Protein AF-A0A1C7MTE9-F1 (afdb_monomer_lite)

pLDDT: mean 85.51, std 15.89, range [41.84, 98.25]

Secondary structure (DSSP, 8-state):
--STTSHHHHHHHHHHHTT-SPPTHHHHHHHHHHHTTS-HHHHHHHHHHHHHHH--S-HHHHHHHHHHHHSHHHHHHHHH-TT--TTTS-HHHHHHHHHHHHHHHHHH-

Foldseek 3Di:
DPDPPVVVVVVVVVCVVVVVDDACVVVVVVLVVCLVPDALLVSLVSLLCCCPPPVHPDSPVVCVVCLCSNQVVQLVVLVPDPPRDVVPDPSSVVSSVVSVVSSVVSNVD

Structure (mmCIF, N/CA/C/O backbone):
data_AF-A0A1C7MTE9-F1
#
_entry.id   AF-A0A1C7MTE9-F1
#
loop_
_atom_site.group_PDB
_atom_site.id
_atom_site.type_symbol
_atom_site.label_atom_id
_atom_site.label_alt_id
_atom_site.label_comp_id
_atom_site.label_asym_id
_atom_site.label_entity_id
_atom_site.label_seq_id
_atom_site.pdbx_PDB_ins_code
_atom_site.Cartn_x
_atom_site.Cartn_y
_atom_site.Cartn_z
_atom_site.occupancy
_atom_site.B_iso_or_equiv
_atom_site.auth_seq_id
_atom_site.auth_comp_id
_atom_site.auth_asym_id
_atom_site.auth_atom_id
_atom_site.pdbx_PDB_model_num
ATOM 1 N N . MET A 1 1 ? -17.420 -30.171 21.655 1.00 41.84 1 MET A N 1
ATOM 2 C CA . MET A 1 1 ? -16.374 -29.197 21.278 1.00 41.84 1 MET A CA 1
ATOM 3 C C . MET A 1 1 ? -16.746 -28.693 19.891 1.00 41.84 1 MET A C 1
ATOM 5 O O . MET A 1 1 ? -17.084 -29.548 19.085 1.00 41.84 1 MET A O 1
ATOM 9 N N . LEU A 1 2 ? -16.732 -27.373 19.658 1.00 43.97 2 LEU A N 1
ATOM 10 C CA . LEU A 1 2 ? -17.166 -26.642 18.442 1.00 43.97 2 LEU A CA 1
ATOM 11 C C . LEU A 1 2 ? -18.588 -26.035 18.450 1.00 43.97 2 LEU A C 1
ATOM 13 O O . LEU A 1 2 ? -19.316 -26.171 17.475 1.00 43.97 2 LEU A O 1
ATOM 17 N N . VAL A 1 3 ? -18.980 -25.328 19.518 1.00 45.84 3 VAL A N 1
ATOM 18 C CA . VAL A 1 3 ? -20.112 -24.371 19.425 1.00 45.84 3 VAL A CA 1
ATOM 19 C C . VAL A 1 3 ? -19.737 -22.948 19.859 1.00 45.84 3 VAL A C 1
ATOM 21 O O . VAL A 1 3 ? -20.454 -22.015 19.545 1.00 45.84 3 VAL A O 1
ATOM 24 N N . GLU A 1 4 ? -18.576 -22.732 20.483 1.00 49.88 4 GLU A N 1
ATOM 25 C CA . GLU A 1 4 ? -18.254 -21.421 21.075 1.00 49.88 4 GLU A CA 1
ATOM 26 C C . GLU A 1 4 ? -17.501 -20.447 20.149 1.00 49.88 4 GLU A C 1
ATOM 28 O O . GLU A 1 4 ? -17.265 -19.313 20.537 1.00 49.88 4 GLU A O 1
ATOM 33 N N . GLN A 1 5 ? -17.147 -20.833 18.915 1.00 48.59 5 GLN A N 1
ATOM 34 C CA . GLN A 1 5 ? -16.457 -19.927 17.973 1.00 48.59 5 GLN A CA 1
ATOM 35 C C . GLN A 1 5 ? -17.391 -19.150 17.031 1.00 48.59 5 GLN A C 1
ATOM 37 O O . GLN A 1 5 ? -16.921 -18.284 16.301 1.00 48.59 5 GLN A O 1
ATOM 42 N N . ASN A 1 6 ? -18.697 -19.440 17.021 1.00 52.06 6 ASN A N 1
ATOM 43 C CA . ASN A 1 6 ? -19.633 -18.812 16.077 1.00 52.06 6 ASN A CA 1
ATOM 44 C C . ASN A 1 6 ? -20.420 -17.643 16.685 1.00 52.06 6 ASN A C 1
ATOM 46 O O . ASN A 1 6 ? -20.925 -16.791 15.959 1.00 52.06 6 ASN A O 1
ATOM 50 N N . ASP A 1 7 ? -20.506 -17.588 18.011 1.00 54.06 7 ASP A N 1
ATOM 51 C CA . ASP A 1 7 ? -21.251 -16.547 18.707 1.00 54.06 7 ASP A CA 1
ATOM 52 C C . ASP A 1 7 ? -20.542 -15.193 18.597 1.00 54.06 7 ASP A C 1
ATOM 54 O O . ASP A 1 7 ? -21.168 -14.220 18.195 1.00 54.06 7 ASP A O 1
ATOM 58 N N . GLU A 1 8 ? -19.229 -15.111 18.840 1.00 52.06 8 GLU A N 1
ATOM 59 C CA . GLU A 1 8 ? -18.489 -13.839 18.741 1.00 52.06 8 GLU A CA 1
ATOM 60 C C . GLU A 1 8 ? -18.597 -13.181 17.361 1.00 52.06 8 GLU A C 1
ATOM 62 O O . GLU A 1 8 ? -18.802 -11.970 17.279 1.00 52.06 8 GLU A O 1
ATOM 67 N N . VAL A 1 9 ? -18.510 -13.966 16.283 1.00 56.34 9 VAL A N 1
ATOM 68 C CA . VAL A 1 9 ? -18.606 -13.458 14.905 1.00 56.34 9 VAL A CA 1
ATOM 69 C C . VAL A 1 9 ? -20.010 -12.912 14.631 1.00 56.34 9 VAL A C 1
ATOM 71 O O . VAL A 1 9 ? -20.150 -11.801 14.122 1.00 56.34 9 VAL A O 1
ATOM 74 N N . ILE A 1 10 ? -21.054 -13.635 15.051 1.00 66.19 10 ILE A N 1
ATOM 75 C CA . ILE A 1 10 ? -22.451 -13.200 14.905 1.00 66.19 10 ILE A CA 1
ATOM 76 C C . ILE A 1 10 ? -22.736 -11.971 15.777 1.00 66.19 10 ILE A C 1
ATOM 78 O O . ILE A 1 10 ? -23.411 -11.046 15.323 1.00 66.19 10 ILE A O 1
ATOM 82 N N . PHE A 1 11 ? -22.219 -11.914 17.005 1.00 62.47 11 PHE A N 1
ATOM 83 C CA . PHE A 1 11 ? -22.399 -10.775 17.906 1.00 62.47 11 PHE A CA 1
ATOM 84 C C . PHE A 1 11 ? -21.678 -9.525 17.400 1.00 62.47 11 PHE A C 1
ATOM 86 O O . PHE A 1 11 ? -22.260 -8.442 17.448 1.00 62.47 11 PHE A O 1
ATOM 93 N N . GLN A 1 12 ? -20.462 -9.656 16.866 1.00 59.66 12 GLN A N 1
ATOM 94 C CA . GLN A 1 12 ? -19.739 -8.538 16.260 1.00 59.66 12 GLN A CA 1
ATOM 95 C C . GLN A 1 12 ? -20.418 -8.044 14.982 1.00 59.66 12 GLN A C 1
ATOM 97 O O . GLN A 1 12 ? -20.600 -6.838 14.827 1.00 59.66 12 GLN A O 1
ATOM 102 N N . ASP A 1 13 ? -20.851 -8.936 14.090 1.00 63.19 13 ASP A N 1
ATOM 103 C CA . ASP A 1 13 ? -21.570 -8.532 12.877 1.00 63.19 13 ASP A CA 1
ATOM 104 C C . ASP A 1 13 ? -22.930 -7.904 13.192 1.00 63.19 13 ASP A C 1
ATOM 106 O O . ASP A 1 13 ? -23.309 -6.900 12.586 1.00 63.19 13 ASP A O 1
ATOM 110 N N . THR A 1 14 ? -23.637 -8.420 14.198 1.00 66.69 14 THR A N 1
ATOM 111 C CA . THR A 1 14 ? -24.901 -7.838 14.666 1.00 66.69 14 THR A CA 1
ATOM 112 C C . THR A 1 14 ? -24.667 -6.474 15.319 1.00 66.69 14 THR A C 1
ATOM 114 O O . THR A 1 14 ? -25.372 -5.520 15.006 1.00 66.69 14 THR A O 1
ATOM 117 N N . ALA A 1 15 ? -23.647 -6.326 16.169 1.00 64.25 15 ALA A N 1
ATOM 118 C CA . ALA A 1 15 ? -23.283 -5.041 16.772 1.00 64.25 15 ALA A CA 1
ATOM 119 C C . ALA A 1 15 ? -22.834 -4.009 15.719 1.00 64.25 15 ALA A C 1
ATOM 121 O O . ALA A 1 15 ? -23.140 -2.822 15.849 1.00 64.25 15 ALA A O 1
ATOM 122 N N . ARG A 1 16 ? -22.181 -4.456 14.641 1.00 63.62 16 ARG A N 1
ATOM 123 C CA . ARG A 1 16 ? -21.814 -3.636 13.478 1.00 63.62 16 ARG A CA 1
ATOM 124 C C . ARG A 1 16 ? -23.045 -3.204 12.680 1.00 63.62 16 ARG A C 1
ATOM 126 O O . ARG A 1 16 ? -23.173 -2.026 12.361 1.00 63.62 16 ARG A O 1
ATOM 133 N N . ALA A 1 17 ? -23.989 -4.112 12.431 1.00 64.38 17 ALA A N 1
ATOM 134 C CA . ALA A 1 17 ? -25.262 -3.798 11.775 1.00 64.38 17 ALA A CA 1
ATOM 135 C C . ALA A 1 17 ? -26.146 -2.851 12.607 1.00 64.38 17 ALA A C 1
ATOM 137 O O . ALA A 1 17 ? -26.898 -2.053 12.051 1.00 64.38 17 ALA A O 1
ATOM 138 N N . LEU A 1 18 ? -26.032 -2.911 13.937 1.00 69.69 18 LEU A N 1
ATOM 139 C CA . LEU A 1 18 ? -26.733 -2.032 14.876 1.00 69.69 18 LEU A CA 1
ATOM 140 C C . LEU A 1 18 ? -26.042 -0.671 15.080 1.00 69.69 18 LEU A C 1
ATOM 142 O O . LEU A 1 18 ? -26.546 0.147 15.848 1.00 69.69 18 LEU A O 1
ATOM 146 N N . GLY A 1 19 ? -24.903 -0.415 14.424 1.00 60.69 19 GLY A N 1
ATOM 147 C CA . GLY A 1 19 ? -24.148 0.837 14.561 1.00 60.69 19 GLY A CA 1
ATOM 148 C C . GLY A 1 19 ? -23.495 1.031 15.935 1.00 60.69 19 GLY A C 1
ATOM 149 O O . GLY A 1 19 ? -23.167 2.155 16.302 1.00 60.69 19 GLY A O 1
ATOM 150 N N . LEU A 1 20 ? -23.333 -0.050 16.707 1.00 61.12 20 LEU A N 1
ATOM 151 C CA . LEU A 1 20 ? -22.695 -0.040 18.029 1.00 61.12 20 LEU A CA 1
ATOM 152 C C . LEU A 1 20 ? -21.169 -0.171 17.936 1.00 61.12 20 LEU A C 1
ATOM 154 O O . LEU A 1 20 ? -20.463 0.215 18.864 1.00 61.12 20 LEU A O 1
ATOM 158 N N . LEU A 1 21 ? -20.672 -0.714 16.822 1.00 60.44 21 LEU A N 1
ATOM 159 C CA . LEU A 1 21 ? -19.257 -0.724 16.463 1.00 60.44 21 LEU A CA 1
ATOM 160 C C . LEU A 1 21 ? -18.996 0.352 15.410 1.00 60.44 21 LEU A C 1
ATOM 162 O O . LEU A 1 21 ? -19.759 0.488 14.452 1.00 60.44 21 LEU A O 1
ATOM 166 N N . GLU A 1 22 ? -17.904 1.094 15.582 1.00 58.66 22 GLU A N 1
ATOM 167 C CA . GLU A 1 22 ? -17.424 2.051 14.588 1.00 58.66 22 GLU A CA 1
ATOM 168 C C . GLU A 1 22 ? -17.173 1.307 13.270 1.00 58.66 22 GLU A C 1
ATOM 170 O O . GLU A 1 22 ? -16.364 0.381 13.202 1.00 58.66 22 GLU A O 1
ATOM 175 N N . SER A 1 23 ? -17.914 1.670 12.222 1.00 65.88 23 SER A N 1
ATOM 176 C CA . SER A 1 23 ? -17.662 1.135 10.888 1.00 65.88 23 SER A CA 1
ATOM 177 C C . SER A 1 23 ? -16.277 1.596 10.433 1.00 65.88 23 SER A C 1
ATOM 179 O O . SER A 1 23 ? -15.934 2.774 10.579 1.00 65.88 23 SER A O 1
ATOM 181 N N . ASP A 1 24 ? -15.496 0.701 9.821 1.00 71.12 24 ASP A N 1
ATOM 182 C CA . ASP A 1 24 ? -14.183 1.026 9.238 1.00 71.12 24 ASP A CA 1
ATOM 183 C C . ASP A 1 24 ? -14.271 2.137 8.154 1.00 71.12 24 ASP A C 1
ATOM 185 O O . ASP A 1 24 ? -13.254 2.622 7.661 1.00 71.12 24 ASP A O 1
ATOM 189 N N . ASP A 1 25 ? -15.479 2.601 7.808 1.00 78.12 25 ASP A N 1
ATOM 190 C CA . ASP A 1 25 ? -15.783 3.751 6.946 1.00 78.12 25 ASP A CA 1
ATOM 191 C C . ASP A 1 25 ? -15.018 5.030 7.300 1.00 78.12 25 ASP A C 1
ATOM 193 O O . ASP A 1 25 ? -14.720 5.840 6.421 1.00 78.12 25 ASP A O 1
ATOM 197 N N . GLN A 1 26 ? -14.699 5.261 8.571 1.00 83.94 26 GLN A N 1
ATOM 198 C CA . GLN A 1 26 ? -13.881 6.418 8.947 1.00 83.94 26 GLN A CA 1
ATOM 199 C C . GLN A 1 26 ? -12.416 6.269 8.513 1.00 83.94 26 GLN A C 1
ATOM 201 O O . GLN A 1 26 ? -11.814 7.246 8.073 1.00 83.94 26 GLN A O 1
ATOM 206 N N . TRP A 1 27 ? -11.863 5.054 8.562 1.00 87.69 27 TRP A N 1
ATOM 207 C CA . TRP A 1 27 ? -10.504 4.766 8.099 1.00 87.69 27 TRP A CA 1
ATOM 208 C C . TRP A 1 27 ? -10.438 4.815 6.582 1.00 87.69 27 TRP A C 1
ATOM 210 O O . TRP A 1 27 ? -9.503 5.393 6.035 1.00 87.69 27 TRP A O 1
ATOM 220 N N . ASN A 1 28 ? -11.480 4.306 5.921 1.00 89.69 28 ASN A N 1
ATOM 221 C CA . ASN A 1 28 ? -11.644 4.439 4.480 1.00 89.69 28 ASN A CA 1
ATOM 222 C C . ASN A 1 28 ? -11.652 5.907 4.052 1.00 89.69 28 ASN A C 1
ATOM 224 O O . ASN A 1 28 ? -10.864 6.281 3.195 1.00 89.69 28 ASN A O 1
ATOM 228 N N . ARG A 1 29 ? -12.477 6.758 4.676 1.00 90.50 29 ARG A N 1
ATOM 229 C CA . ARG A 1 29 ? -12.507 8.197 4.358 1.00 90.50 29 ARG A CA 1
ATOM 230 C C . ARG A 1 29 ? -11.170 8.882 4.629 1.00 90.50 29 ARG A C 1
ATOM 232 O O . ARG A 1 29 ? -10.696 9.638 3.793 1.00 90.50 29 ARG A O 1
ATOM 239 N N . CYS A 1 30 ? -10.540 8.581 5.764 1.00 91.94 30 CYS A N 1
ATOM 240 C CA . CYS A 1 30 ? -9.250 9.163 6.126 1.00 91.94 30 CYS A CA 1
ATOM 241 C C . CYS A 1 30 ? -8.147 8.810 5.112 1.00 91.94 30 CYS A C 1
ATOM 243 O O . CYS A 1 30 ? -7.408 9.693 4.675 1.00 91.94 30 CYS A O 1
ATOM 245 N N . LEU A 1 31 ? -8.047 7.538 4.716 1.00 94.19 31 LEU A N 1
ATOM 246 C CA . LEU A 1 31 ? -7.076 7.093 3.715 1.00 94.19 31 LEU A CA 1
ATOM 247 C C . LEU A 1 31 ? -7.414 7.604 2.316 1.00 94.19 31 LEU A C 1
ATOM 249 O O . LEU A 1 31 ? -6.501 7.966 1.578 1.00 94.19 31 LEU A O 1
ATOM 253 N N . ASP A 1 32 ? -8.696 7.684 1.964 1.00 95.31 32 ASP A N 1
ATOM 254 C CA . ASP A 1 32 ? -9.142 8.239 0.688 1.00 95.31 32 ASP A CA 1
ATOM 255 C C . ASP A 1 32 ? -8.728 9.709 0.560 1.00 95.31 32 ASP A C 1
ATOM 257 O O . ASP A 1 32 ? -8.004 10.061 -0.371 1.00 95.31 32 ASP A O 1
ATOM 261 N N . GLU A 1 33 ? -9.048 10.550 1.544 1.00 94.38 33 GLU A N 1
ATOM 262 C CA . GLU A 1 33 ? -8.632 11.959 1.578 1.00 94.38 33 GLU A CA 1
ATOM 263 C C . GLU A 1 33 ? -7.104 12.112 1.523 1.00 94.38 33 GLU A C 1
ATOM 265 O O . GLU A 1 33 ? -6.571 12.915 0.747 1.00 94.38 33 GLU A O 1
ATOM 270 N N . ALA A 1 34 ? -6.377 11.309 2.305 1.00 95.94 34 ALA A N 1
ATOM 271 C CA . ALA A 1 34 ? -4.920 11.331 2.313 1.00 95.94 34 ALA A CA 1
ATOM 272 C C . ALA A 1 34 ? -4.322 10.893 0.967 1.00 95.94 34 ALA A C 1
ATOM 274 O O . ALA A 1 34 ? -3.333 11.482 0.531 1.00 95.94 34 ALA A O 1
ATOM 275 N N . SER A 1 35 ? -4.926 9.924 0.272 1.00 96.06 35 SER A N 1
ATOM 276 C CA . SER A 1 35 ? -4.418 9.407 -1.008 1.00 96.06 35 SER A CA 1
ATOM 277 C C . SER A 1 35 ? -4.389 10.451 -2.130 1.00 96.06 35 SER A C 1
ATOM 279 O O . SER A 1 35 ? -3.635 10.305 -3.088 1.00 96.06 35 SER A O 1
ATOM 281 N N . HIS A 1 36 ? -5.172 11.527 -2.003 1.00 94.00 36 HIS A N 1
ATOM 282 C CA . HIS A 1 36 ? -5.196 12.625 -2.968 1.00 94.00 36 HIS A CA 1
ATOM 283 C C . HIS A 1 36 ? -4.079 13.657 -2.749 1.00 94.00 36 HIS A C 1
ATOM 285 O O . HIS A 1 36 ? -3.817 14.469 -3.636 1.00 94.00 36 HIS A O 1
ATOM 291 N N . THR A 1 37 ? -3.450 13.680 -1.570 1.00 93.00 37 THR A N 1
ATOM 292 C CA . THR A 1 37 ? -2.538 14.769 -1.166 1.00 93.00 37 THR A CA 1
ATOM 293 C C . THR A 1 37 ? -1.186 14.293 -0.647 1.00 93.00 37 THR A C 1
ATOM 295 O O . THR A 1 37 ? -0.220 15.058 -0.677 1.00 93.00 37 THR A O 1
ATOM 298 N N . GLN A 1 38 ? -1.089 13.053 -0.171 1.00 95.12 38 GLN A N 1
ATOM 299 C CA . GLN A 1 38 ? 0.120 12.502 0.430 1.00 95.12 38 GLN A CA 1
ATOM 300 C C . GLN A 1 38 ? 0.901 11.621 -0.542 1.00 95.12 38 GLN A C 1
ATOM 302 O O . GLN A 1 38 ? 0.340 10.998 -1.437 1.00 95.12 38 GLN A O 1
ATOM 307 N N . SER A 1 39 ? 2.216 11.534 -0.326 1.00 96.94 39 SER A N 1
ATOM 308 C CA . SER A 1 39 ? 3.047 10.551 -1.019 1.00 96.94 39 SER A CA 1
ATOM 309 C C . SER A 1 39 ? 2.738 9.125 -0.535 1.00 96.94 39 SER A C 1
ATOM 311 O O . SER A 1 39 ? 2.360 8.957 0.630 1.00 96.94 39 SER A O 1
ATOM 313 N N . PRO A 1 40 ? 2.987 8.089 -1.358 1.00 97.00 40 PRO A N 1
ATOM 314 C CA . PRO A 1 40 ? 2.765 6.692 -0.973 1.00 97.00 40 PRO A CA 1
ATOM 315 C C . PRO A 1 40 ? 3.458 6.294 0.338 1.00 97.00 40 PRO A C 1
ATOM 317 O O . PRO A 1 40 ? 2.844 5.667 1.195 1.00 97.00 40 PRO A O 1
ATOM 320 N N . VAL A 1 41 ? 4.693 6.754 0.572 1.00 96.81 41 VAL A N 1
ATOM 321 C CA . VAL A 1 41 ? 5.426 6.526 1.835 1.00 96.81 41 VAL A CA 1
ATOM 322 C C . VAL A 1 41 ? 4.689 7.110 3.048 1.00 96.81 41 VAL A C 1
ATOM 324 O O . VAL A 1 41 ? 4.588 6.465 4.092 1.00 96.81 41 VAL A O 1
ATOM 327 N N . SER A 1 42 ? 4.183 8.343 2.944 1.00 97.06 42 SER A N 1
ATOM 328 C CA . SER A 1 42 ? 3.408 8.974 4.023 1.00 97.06 42 SER A CA 1
ATOM 329 C C . SER A 1 42 ? 2.065 8.272 4.225 1.00 97.06 42 SER A C 1
ATOM 331 O O . SER A 1 42 ? 1.647 8.066 5.365 1.00 97.06 42 SER A O 1
ATOM 333 N N . LEU A 1 43 ? 1.446 7.814 3.136 1.00 97.50 43 LEU A N 1
ATOM 334 C CA . LEU A 1 43 ? 0.213 7.038 3.174 1.00 97.50 43 LEU A CA 1
ATOM 335 C C . LEU A 1 43 ? 0.418 5.674 3.86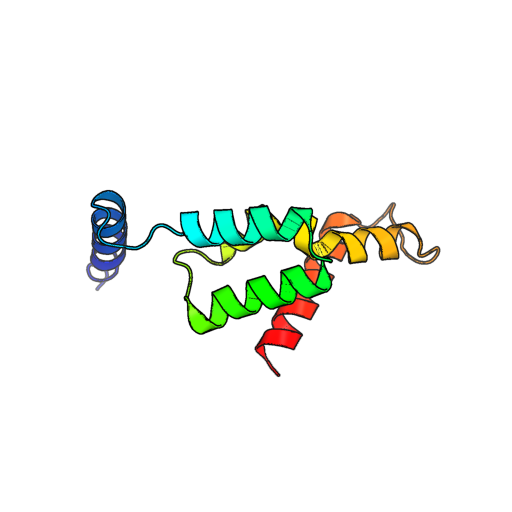1 1.00 97.50 43 LEU A C 1
ATOM 337 O O . LEU A 1 43 ? -0.396 5.301 4.705 1.00 97.50 43 LEU A O 1
ATOM 341 N N . ARG A 1 44 ? 1.539 4.977 3.607 1.00 97.44 44 ARG A N 1
ATOM 342 C CA . ARG A 1 44 ? 1.934 3.744 4.323 1.00 97.44 44 ARG A CA 1
ATOM 343 C C . ARG A 1 44 ? 2.105 3.985 5.826 1.00 97.44 44 ARG A C 1
ATOM 345 O O . ARG A 1 44 ? 1.620 3.195 6.631 1.00 97.44 44 ARG A O 1
ATOM 352 N N . LYS A 1 45 ? 2.699 5.112 6.234 1.00 96.44 45 LYS A N 1
ATOM 353 C CA . LYS A 1 45 ? 2.794 5.489 7.661 1.00 96.44 45 LYS A CA 1
ATOM 354 C C . LYS A 1 45 ? 1.426 5.736 8.295 1.00 96.44 45 LYS A C 1
ATOM 356 O O . LYS A 1 45 ? 1.186 5.278 9.409 1.00 96.44 45 LYS A O 1
ATOM 361 N N . LEU A 1 46 ? 0.526 6.439 7.603 1.00 95.31 46 LEU A N 1
ATOM 362 C CA . LEU A 1 46 ? -0.843 6.653 8.081 1.00 95.31 46 LEU A CA 1
ATOM 363 C C . LEU A 1 46 ? -1.591 5.324 8.232 1.00 95.31 46 LEU A C 1
ATOM 36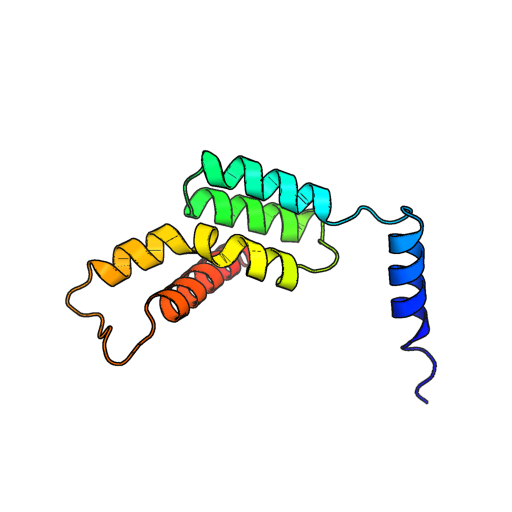5 O O . LEU A 1 46 ? -2.242 5.101 9.251 1.00 95.31 46 LEU A O 1
ATOM 369 N N . PHE A 1 47 ? -1.446 4.427 7.257 1.00 95.19 47 PHE A N 1
ATOM 370 C CA . PHE A 1 47 ? -2.000 3.079 7.319 1.00 95.19 47 PHE A CA 1
ATOM 371 C C . PHE A 1 47 ? -1.518 2.335 8.574 1.00 95.19 47 PHE A C 1
ATOM 373 O O . PHE A 1 47 ? -2.337 1.838 9.342 1.00 95.19 47 PHE A O 1
ATOM 380 N N . VAL A 1 48 ? -0.214 2.358 8.865 1.00 94.94 48 VAL A N 1
ATOM 381 C CA . VAL A 1 48 ? 0.357 1.747 10.079 1.00 94.94 48 VAL A CA 1
ATOM 382 C C . VAL A 1 48 ? -0.178 2.383 11.369 1.00 94.94 48 VAL A C 1
ATOM 384 O O . VAL A 1 48 ? -0.521 1.665 12.308 1.00 94.94 48 VAL A O 1
ATOM 387 N N . ILE A 1 49 ? -0.334 3.709 11.423 1.00 92.81 49 ILE A N 1
ATOM 388 C CA . ILE A 1 49 ? -0.956 4.396 12.572 1.0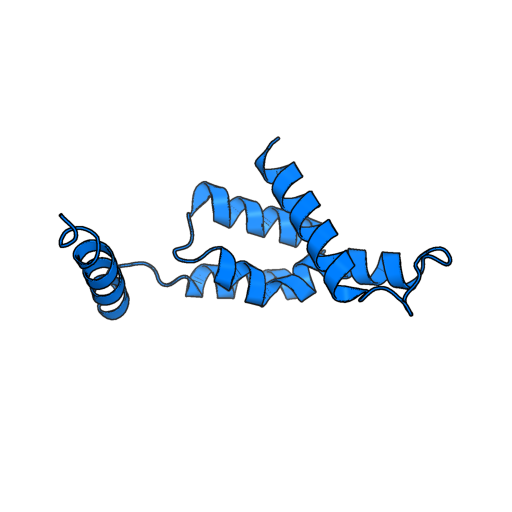0 92.81 49 ILE A CA 1
ATOM 389 C C . ILE A 1 49 ? -2.385 3.884 12.803 1.00 92.81 49 ILE A C 1
ATOM 391 O O . ILE A 1 49 ? -2.767 3.615 13.945 1.00 92.81 49 ILE A O 1
ATOM 395 N N . ILE A 1 50 ? -3.171 3.717 11.738 1.00 91.50 50 ILE A N 1
ATOM 396 C CA . ILE A 1 50 ? -4.526 3.161 11.831 1.00 91.50 50 ILE A CA 1
ATOM 397 C C . ILE A 1 50 ? -4.469 1.727 12.377 1.00 91.50 50 ILE A C 1
ATOM 399 O O . ILE A 1 50 ? -5.195 1.409 13.321 1.00 91.50 50 ILE A O 1
ATOM 403 N N . LEU A 1 51 ? -3.572 0.881 11.857 1.00 91.06 51 LEU A N 1
ATOM 404 C CA . LEU A 1 51 ? -3.414 -0.496 12.335 1.00 91.06 51 LEU A CA 1
ATOM 405 C C . LEU A 1 51 ? -3.088 -0.565 13.833 1.00 91.06 51 LEU A C 1
ATOM 407 O O . LEU A 1 51 ? -3.764 -1.282 14.569 1.00 91.06 51 LEU A O 1
ATOM 411 N N . MET A 1 52 ? -2.103 0.208 14.298 1.00 87.38 52 MET A N 1
ATOM 412 C CA . MET A 1 52 ? -1.620 0.138 15.682 1.00 87.38 52 MET A CA 1
ATOM 413 C C . MET A 1 52 ? -2.593 0.743 16.698 1.00 87.38 52 MET A C 1
ATOM 415 O O . MET A 1 52 ? -2.831 0.163 17.754 1.00 87.38 52 MET A O 1
ATOM 419 N N . PHE A 1 53 ? -3.140 1.927 16.413 1.00 79.50 53 PHE A N 1
ATOM 420 C CA . PHE A 1 53 ? -3.869 2.707 17.422 1.00 79.50 53 PHE A CA 1
ATOM 421 C C . PHE A 1 53 ? -5.381 2.553 17.358 1.00 79.50 53 PHE A C 1
ATOM 423 O O . PHE A 1 53 ? -6.077 2.995 18.278 1.00 79.50 53 PHE A O 1
ATOM 430 N N . ARG A 1 54 ? -5.901 2.034 16.246 1.00 75.94 54 ARG A N 1
ATOM 431 C CA . ARG A 1 54 ? -7.341 1.976 15.996 1.00 75.94 54 ARG A CA 1
ATOM 432 C C . ARG A 1 54 ? -7.860 0.575 15.745 1.00 75.94 54 ARG A C 1
ATOM 434 O O . ARG A 1 54 ? -9.062 0.400 15.881 1.00 75.94 54 ARG A O 1
ATOM 441 N N . SER A 1 55 ? -6.979 -0.393 15.458 1.00 72.25 55 SER A N 1
ATOM 442 C CA . SER A 1 55 ? -7.340 -1.808 15.288 1.00 72.25 55 SER A CA 1
ATOM 443 C C . SER A 1 55 ? -8.583 -1.962 14.399 1.00 72.25 55 SER A C 1
ATOM 445 O O . SER A 1 55 ? -9.637 -2.361 14.897 1.00 72.25 55 SER A O 1
ATOM 447 N N . PRO A 1 56 ? -8.501 -1.575 13.107 1.00 78.56 56 PRO A N 1
ATOM 448 C CA . PRO A 1 56 ? -9.639 -1.673 12.200 1.00 78.56 56 PRO A CA 1
ATOM 449 C C . PRO A 1 56 ? -10.211 -3.089 12.228 1.00 78.56 56 PRO A C 1
ATOM 451 O O . PRO A 1 56 ? -9.463 -4.061 12.355 1.00 78.56 56 PRO A O 1
ATOM 454 N N . SER A 1 57 ? -11.531 -3.208 12.096 1.00 77.81 57 SER A N 1
ATOM 455 C CA . SER A 1 57 ? -12.217 -4.503 12.175 1.00 77.81 57 SER A CA 1
ATOM 456 C C . SER A 1 57 ? -11.709 -5.479 11.115 1.00 77.81 57 SER A C 1
ATOM 458 O O . SER A 1 57 ? -11.699 -6.689 11.337 1.00 77.81 57 SER A O 1
ATOM 460 N N . ASN A 1 58 ? -11.304 -4.965 9.949 1.00 83.31 58 ASN A N 1
ATOM 461 C CA . ASN A 1 58 ? -10.728 -5.770 8.882 1.00 83.31 58 ASN A CA 1
ATOM 462 C C . ASN A 1 58 ? -9.532 -5.064 8.202 1.00 83.31 58 ASN A C 1
ATOM 464 O O . ASN A 1 58 ? -9.695 -4.430 7.152 1.00 83.31 58 ASN A O 1
ATOM 468 N N . PRO A 1 59 ? -8.309 -5.209 8.754 1.00 88.12 59 PRO A N 1
ATOM 469 C CA . PRO A 1 59 ? -7.082 -4.653 8.179 1.00 88.12 59 PRO A CA 1
ATOM 470 C C . PRO A 1 59 ? -6.825 -5.112 6.742 1.00 88.12 59 PRO A C 1
ATOM 472 O O . PRO A 1 59 ? -6.344 -4.345 5.912 1.00 88.12 59 PRO A O 1
ATOM 475 N N . HIS A 1 60 ? -7.171 -6.367 6.439 1.00 90.50 60 HIS A N 1
ATOM 476 C CA . HIS A 1 60 ? -6.965 -6.957 5.122 1.00 90.50 60 HIS A CA 1
ATOM 477 C C . HIS A 1 60 ? -7.856 -6.302 4.062 1.00 90.50 60 HIS A C 1
ATOM 479 O O . HIS A 1 60 ? -7.385 -5.967 2.978 1.00 90.50 60 HIS A O 1
ATOM 485 N N . ARG A 1 61 ? -9.130 -6.053 4.383 1.00 90.62 61 ARG A N 1
ATOM 486 C CA . ARG A 1 61 ? -10.042 -5.325 3.492 1.00 90.62 61 ARG A CA 1
ATOM 487 C C . ARG A 1 61 ? -9.546 -3.902 3.236 1.00 90.62 61 ARG A C 1
ATOM 489 O O . ARG A 1 61 ? -9.586 -3.453 2.095 1.00 90.62 61 ARG A O 1
ATOM 496 N N . LEU A 1 62 ? -9.064 -3.224 4.278 1.00 91.62 62 LEU A N 1
ATOM 497 C CA . LEU A 1 62 ? -8.509 -1.876 4.163 1.00 91.62 62 LEU A CA 1
ATOM 498 C C . LEU A 1 62 ? -7.265 -1.865 3.260 1.00 91.62 62 LEU A C 1
ATOM 500 O O . LEU A 1 62 ? -7.159 -1.030 2.368 1.00 91.62 62 LEU A O 1
ATOM 504 N N . TRP A 1 63 ? -6.366 -2.839 3.427 1.00 95.38 63 TRP A N 1
ATOM 505 C CA . TRP A 1 63 ? -5.225 -3.038 2.531 1.00 95.38 63 TRP A CA 1
ATOM 506 C C . TRP A 1 63 ? -5.667 -3.233 1.077 1.00 95.38 63 TRP A C 1
ATOM 508 O O . TRP A 1 63 ? -5.215 -2.501 0.203 1.00 95.38 63 TRP A O 1
ATOM 518 N N . LEU A 1 64 ? -6.583 -4.170 0.807 1.00 95.44 64 LEU A N 1
ATOM 519 C CA . LEU A 1 64 ? -7.046 -4.455 -0.556 1.00 95.44 64 LEU A CA 1
ATOM 520 C C . LEU A 1 64 ? -7.627 -3.224 -1.261 1.00 95.44 64 LEU A C 1
ATOM 522 O O . LEU A 1 64 ? -7.480 -3.101 -2.474 1.00 95.44 64 LEU A O 1
ATOM 526 N N . GLN A 1 65 ? -8.270 -2.326 -0.514 1.00 94.94 65 GLN A N 1
ATOM 527 C CA . GLN A 1 65 ? -8.844 -1.096 -1.052 1.00 94.94 65 GLN A CA 1
ATOM 528 C C . GLN A 1 65 ? -7.786 -0.045 -1.419 1.00 94.94 65 GLN A C 1
ATOM 530 O O . GLN A 1 65 ? -7.989 0.707 -2.369 1.00 94.94 65 GLN A O 1
ATOM 535 N N . PHE A 1 66 ? -6.670 0.014 -0.687 1.00 96.62 66 PHE A N 1
ATOM 536 C CA . PHE A 1 66 ? -5.667 1.075 -0.838 1.00 96.62 66 PHE A CA 1
ATOM 537 C C . PHE A 1 66 ? -4.315 0.606 -1.383 1.00 96.62 66 PHE A C 1
ATOM 539 O O . PHE A 1 66 ? -3.467 1.457 -1.646 1.00 96.62 66 PHE A O 1
ATOM 546 N N . LYS A 1 67 ? -4.101 -0.698 -1.597 1.00 97.50 67 LYS A N 1
ATOM 547 C CA . LYS A 1 67 ? -2.809 -1.267 -2.020 1.00 97.50 67 LYS A CA 1
ATOM 548 C C . LYS A 1 67 ? -2.204 -0.567 -3.238 1.00 97.50 67 LYS A C 1
ATOM 550 O O . LYS A 1 67 ? -1.022 -0.266 -3.206 1.00 97.50 67 LYS A O 1
ATOM 555 N N . ASP A 1 68 ? -3.018 -0.189 -4.227 1.00 97.88 68 ASP A N 1
ATOM 556 C CA . ASP A 1 68 ? -2.560 0.513 -5.436 1.00 97.88 68 ASP A CA 1
ATOM 557 C C . ASP A 1 68 ? -1.957 1.885 -5.118 1.00 97.88 68 ASP A C 1
ATOM 559 O O . ASP A 1 68 ? -0.935 2.277 -5.673 1.00 97.88 68 ASP A O 1
ATOM 563 N N . LYS A 1 69 ? -2.579 2.621 -4.191 1.00 98.00 69 LYS A N 1
ATOM 564 C 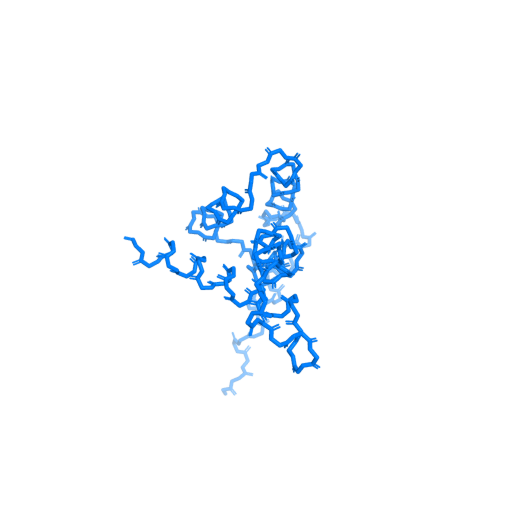CA . LYS A 1 69 ? -2.086 3.924 -3.722 1.00 98.00 69 LYS A CA 1
ATOM 565 C C . LYS A 1 69 ? -0.887 3.767 -2.796 1.00 98.00 69 LYS A C 1
ATOM 567 O O . LYS A 1 69 ? 0.022 4.590 -2.805 1.00 98.00 69 LYS A O 1
ATOM 572 N N . LEU A 1 70 ? -0.882 2.702 -2.001 1.00 97.88 70 LEU A N 1
ATOM 573 C CA . LEU A 1 70 ? 0.196 2.377 -1.076 1.00 97.88 70 LEU A CA 1
ATOM 574 C C . LEU A 1 70 ? 1.440 1.842 -1.786 1.00 97.88 70 LEU A C 1
ATOM 576 O O . LEU A 1 70 ? 2.492 1.857 -1.161 1.00 97.88 70 LEU A O 1
ATOM 580 N N . SER A 1 71 ? 1.356 1.389 -3.037 1.00 98.25 71 SER A N 1
ATOM 581 C CA . SER A 1 71 ? 2.485 0.835 -3.797 1.00 98.25 71 SER A CA 1
ATOM 582 C C . SER A 1 71 ? 2.871 1.652 -5.033 1.00 98.25 71 SER A C 1
ATOM 584 O O . SER A 1 71 ? 3.728 1.223 -5.803 1.00 98.25 71 SER A O 1
ATOM 586 N N . GLU A 1 72 ? 2.251 2.813 -5.255 1.00 97.94 72 GLU A N 1
ATOM 587 C CA . GLU A 1 72 ? 2.417 3.609 -6.481 1.00 97.94 72 GLU A CA 1
ATOM 588 C C . GLU A 1 72 ? 3.884 3.985 -6.760 1.00 97.94 72 GLU A C 1
ATOM 590 O O . GLU A 1 72 ? 4.350 3.927 -7.900 1.00 97.94 72 GLU A O 1
ATOM 595 N N . ASP A 1 73 ? 4.646 4.321 -5.721 1.00 98.19 73 ASP A N 1
ATOM 596 C CA . ASP A 1 73 ? 6.071 4.632 -5.829 1.00 98.19 73 ASP A CA 1
ATOM 597 C C . ASP A 1 73 ? 6.921 3.408 -6.188 1.00 98.19 73 ASP A C 1
ATOM 599 O O . ASP A 1 73 ? 7.915 3.554 -6.901 1.00 98.19 73 ASP A O 1
ATOM 603 N N . HIS A 1 74 ? 6.537 2.213 -5.740 1.00 98.12 74 HIS A N 1
ATOM 604 C CA . HIS A 1 74 ? 7.199 0.958 -6.106 1.00 98.12 74 HIS A CA 1
ATOM 605 C C . HIS A 1 74 ? 6.890 0.562 -7.549 1.00 98.12 74 HIS A C 1
ATOM 607 O O . HIS A 1 74 ? 7.811 0.235 -8.293 1.00 98.12 74 HIS A O 1
ATOM 613 N N . VAL A 1 75 ? 5.636 0.701 -7.996 1.00 97.88 75 VAL A N 1
ATOM 614 C CA . VAL A 1 75 ? 5.268 0.523 -9.416 1.00 97.88 75 VAL A CA 1
ATOM 615 C C . VAL A 1 75 ? 6.105 1.452 -10.295 1.00 97.88 75 VAL A C 1
ATOM 617 O O . VAL A 1 75 ? 6.680 1.024 -11.299 1.00 97.88 75 VAL A O 1
ATOM 620 N N . TYR A 1 76 ? 6.221 2.722 -9.900 1.00 97.25 76 TYR A N 1
ATOM 621 C CA . TYR A 1 76 ? 7.025 3.706 -10.618 1.00 97.25 76 TYR A CA 1
ATOM 622 C C . TYR A 1 76 ? 8.511 3.328 -10.683 1.00 97.25 76 TYR A C 1
ATOM 624 O O . TYR A 1 76 ? 9.138 3.485 -11.732 1.00 97.25 76 TYR A O 1
ATOM 632 N N . GLN A 1 77 ? 9.079 2.832 -9.581 1.00 97.06 77 GLN A N 1
ATOM 633 C CA . GLN A 1 77 ? 10.474 2.392 -9.521 1.00 97.06 77 GLN A CA 1
ATOM 634 C C . GLN A 1 77 ? 10.720 1.162 -10.399 1.00 97.06 77 GLN A C 1
ATOM 636 O O . GLN A 1 77 ? 11.606 1.207 -11.250 1.00 97.06 77 GLN A O 1
ATOM 641 N N . LEU A 1 78 ? 9.900 0.116 -10.264 1.00 96.94 78 LEU A N 1
ATOM 642 C CA . LEU A 1 78 ? 10.035 -1.133 -11.021 1.00 96.94 78 LEU A CA 1
ATOM 643 C C . LEU A 1 78 ? 9.865 -0.913 -12.525 1.00 96.94 78 LEU A C 1
ATOM 645 O O . LEU A 1 78 ? 10.627 -1.450 -13.320 1.00 96.94 78 LEU A O 1
ATOM 649 N N . THR A 1 79 ? 8.932 -0.047 -12.928 1.00 95.81 79 THR A N 1
ATOM 650 C CA . THR A 1 79 ? 8.728 0.305 -14.346 1.00 95.81 79 THR A CA 1
ATOM 651 C C . THR A 1 79 ? 9.966 0.965 -14.968 1.00 95.81 79 THR A C 1
ATOM 653 O O . THR A 1 79 ? 10.160 0.924 -16.183 1.00 95.81 79 THR A O 1
ATOM 656 N N . ARG A 1 80 ? 10.804 1.612 -14.152 1.00 95.75 80 ARG A N 1
AT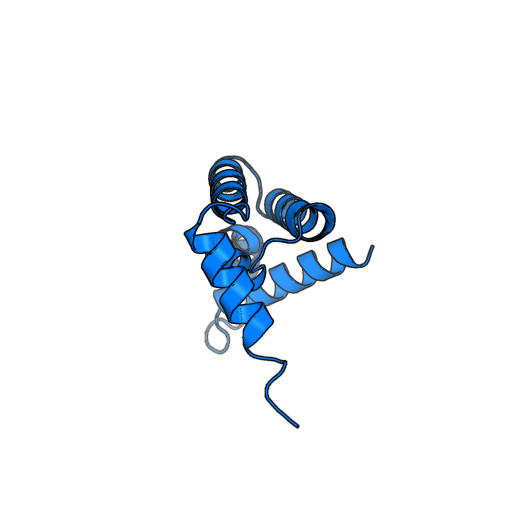OM 657 C CA . ARG A 1 80 ? 12.010 2.326 -14.594 1.00 95.75 80 ARG A CA 1
ATOM 658 C C . ARG A 1 80 ? 13.294 1.530 -14.372 1.00 95.75 80 ARG A C 1
ATOM 660 O O . ARG A 1 80 ? 14.350 2.007 -14.791 1.00 95.75 80 ARG A O 1
ATOM 667 N N . ASP A 1 81 ? 13.216 0.368 -13.733 1.00 96.25 81 ASP A N 1
ATOM 668 C CA . ASP A 1 81 ? 14.361 -0.507 -13.522 1.00 96.25 81 ASP A CA 1
ATOM 669 C C . ASP A 1 81 ? 14.573 -1.390 -14.764 1.00 96.25 81 ASP A C 1
ATOM 671 O O . ASP A 1 81 ? 13.759 -2.273 -15.037 1.00 96.25 81 ASP A O 1
ATOM 675 N N . PRO A 1 82 ? 15.665 -1.199 -15.530 1.00 94.38 82 PRO A N 1
ATOM 676 C CA . PRO A 1 82 ? 15.954 -2.027 -16.702 1.00 94.38 82 PRO A CA 1
ATOM 677 C C . PRO A 1 82 ? 16.260 -3.490 -16.349 1.00 94.38 82 PRO A C 1
ATOM 679 O O . PRO A 1 82 ? 16.343 -4.326 -17.247 1.00 94.38 82 PRO A O 1
ATOM 682 N N . SER A 1 83 ? 16.468 -3.792 -15.068 1.00 95.75 83 SER A N 1
ATOM 683 C CA . SER A 1 83 ? 16.765 -5.131 -14.556 1.00 95.75 83 SER A CA 1
ATOM 684 C C . SER A 1 83 ? 15.501 -5.909 -14.195 1.00 95.75 83 SER A C 1
ATOM 686 O O . SER A 1 83 ? 15.578 -7.124 -14.009 1.00 95.75 83 SER A O 1
ATOM 688 N N . PHE A 1 84 ? 14.351 -5.236 -14.072 1.00 95.56 84 PHE A N 1
ATOM 689 C CA . PHE A 1 84 ? 13.097 -5.890 -13.728 1.00 95.56 84 PHE A CA 1
ATOM 690 C C . PHE A 1 84 ? 12.512 -6.597 -14.953 1.00 95.56 84 PHE A C 1
ATOM 692 O O . PHE A 1 84 ? 12.167 -5.971 -15.957 1.00 95.56 84 PHE A O 1
ATOM 699 N N . ASP A 1 85 ? 12.380 -7.920 -14.866 1.00 94.56 85 ASP A N 1
ATOM 700 C CA . ASP A 1 85 ? 11.749 -8.715 -15.916 1.00 94.56 85 ASP A CA 1
ATOM 701 C C . ASP A 1 85 ? 10.222 -8.643 -15.789 1.00 94.56 85 ASP A C 1
ATOM 703 O O . ASP A 1 85 ? 9.596 -9.447 -15.094 1.00 94.56 85 ASP A O 1
ATOM 707 N N . SER A 1 86 ? 9.631 -7.665 -16.477 1.00 90.06 86 SER A N 1
ATOM 708 C CA . SER A 1 86 ? 8.179 -7.463 -16.547 1.00 90.06 86 SER A CA 1
ATOM 709 C C . SER A 1 86 ? 7.450 -8.459 -17.456 1.00 90.06 86 SER A C 1
ATOM 711 O O . SER A 1 86 ? 6.222 -8.451 -17.499 1.00 90.06 86 SER A O 1
ATOM 713 N N . ILE A 1 87 ? 8.174 -9.315 -18.190 1.00 91.44 87 ILE A N 1
ATOM 714 C CA . ILE A 1 87 ? 7.573 -10.406 -18.972 1.00 91.44 87 ILE A CA 1
ATOM 715 C C . ILE A 1 87 ? 7.261 -11.580 -18.045 1.00 91.44 87 ILE A C 1
ATOM 717 O O . ILE A 1 87 ? 6.231 -12.235 -18.203 1.00 91.44 87 ILE A O 1
ATOM 721 N N . LEU A 1 88 ? 8.157 -11.852 -17.095 1.00 93.56 88 LEU A N 1
ATOM 722 C CA . LEU A 1 88 ? 8.021 -12.967 -16.160 1.00 93.56 88 LEU A CA 1
ATOM 723 C C . LEU A 1 88 ? 7.307 -12.597 -14.857 1.00 93.56 88 LEU A C 1
ATOM 725 O O . LEU A 1 88 ? 6.753 -13.491 -14.220 1.00 93.56 88 LEU A O 1
ATOM 729 N N . ASN A 1 89 ? 7.307 -11.322 -14.461 1.00 94.38 89 ASN A N 1
ATOM 730 C CA . ASN A 1 89 ? 6.756 -10.879 -13.180 1.00 94.38 89 ASN A CA 1
ATOM 731 C C . ASN A 1 89 ? 5.705 -9.779 -13.358 1.00 94.38 89 ASN A C 1
ATOM 733 O O . ASN A 1 89 ? 5.904 -8.832 -14.122 1.00 94.38 89 ASN A O 1
ATOM 737 N N . ASP A 1 90 ? 4.615 -9.867 -12.593 1.00 96.56 90 ASP A N 1
ATOM 738 C CA . ASP A 1 90 ? 3.629 -8.792 -12.509 1.00 96.56 90 ASP A CA 1
ATOM 739 C C . ASP A 1 90 ? 4.200 -7.629 -11.680 1.00 96.56 90 ASP A C 1
ATOM 741 O O . ASP A 1 90 ? 4.566 -7.783 -10.512 1.00 96.56 90 ASP A O 1
ATOM 745 N N . ILE A 1 91 ? 4.290 -6.451 -12.305 1.00 96.25 91 ILE A N 1
ATOM 746 C CA . ILE A 1 91 ? 4.822 -5.233 -11.678 1.00 96.25 91 ILE A CA 1
ATOM 747 C C . ILE A 1 91 ? 3.996 -4.839 -10.452 1.00 96.25 91 ILE A C 1
ATOM 749 O O . ILE A 1 91 ? 4.563 -4.402 -9.451 1.00 96.25 91 ILE A O 1
ATOM 753 N N . ASN A 1 92 ? 2.669 -4.959 -10.523 1.00 96.56 92 ASN A N 1
ATOM 754 C CA . ASN A 1 92 ? 1.798 -4.573 -9.420 1.00 96.56 92 ASN A CA 1
ATOM 755 C C . ASN A 1 92 ? 1.950 -5.547 -8.261 1.00 96.56 92 ASN A C 1
ATOM 757 O O . ASN A 1 92 ? 2.044 -5.102 -7.125 1.00 96.56 92 ASN A O 1
ATOM 761 N N . GLU A 1 93 ? 2.020 -6.850 -8.536 1.00 96.75 93 GLU A N 1
ATOM 762 C CA . GLU A 1 93 ? 2.205 -7.859 -7.489 1.00 96.75 93 GLU A CA 1
ATOM 763 C C . GLU A 1 93 ? 3.527 -7.653 -6.742 1.00 96.75 93 GLU A C 1
ATOM 765 O O . GLU A 1 93 ? 3.522 -7.512 -5.520 1.00 96.75 93 GLU A O 1
ATOM 770 N N . ALA A 1 94 ? 4.630 -7.461 -7.472 1.00 97.12 94 ALA A N 1
ATOM 771 C CA . ALA A 1 94 ? 5.916 -7.117 -6.868 1.00 97.12 94 ALA A CA 1
ATOM 772 C C . ALA A 1 94 ? 5.853 -5.798 -6.073 1.00 97.12 94 ALA A C 1
ATOM 774 O O . ALA A 1 94 ? 6.381 -5.704 -4.965 1.00 97.12 94 ALA A O 1
ATOM 775 N N . ALA A 1 95 ? 5.184 -4.770 -6.605 1.00 98.06 95 ALA A N 1
ATOM 776 C CA . ALA A 1 95 ? 5.027 -3.494 -5.913 1.00 98.06 95 ALA A CA 1
ATOM 777 C C . ALA A 1 95 ? 4.201 -3.615 -4.622 1.00 98.06 95 ALA A C 1
ATOM 779 O O . ALA A 1 95 ? 4.517 -2.950 -3.631 1.00 98.06 95 ALA A O 1
ATOM 780 N N . TYR A 1 96 ? 3.159 -4.451 -4.612 1.00 98.12 96 TYR A N 1
ATOM 781 C CA . TYR A 1 96 ? 2.375 -4.742 -3.414 1.00 98.12 96 TYR A CA 1
ATOM 782 C C . TYR A 1 96 ? 3.230 -5.424 -2.348 1.00 98.12 96 TYR A C 1
ATOM 784 O O . TYR A 1 96 ? 3.147 -5.033 -1.185 1.00 98.12 96 TYR A O 1
ATOM 792 N N . ASP A 1 97 ? 4.076 -6.377 -2.736 1.00 97.69 97 ASP A N 1
ATOM 793 C CA . ASP A 1 97 ? 4.980 -7.069 -1.815 1.00 97.69 97 ASP A CA 1
ATOM 794 C C . ASP A 1 97 ? 5.996 -6.108 -1.188 1.00 97.69 97 ASP A C 1
ATOM 796 O O . ASP A 1 97 ? 6.187 -6.119 0.029 1.00 97.69 97 ASP A O 1
ATOM 800 N N . TYR A 1 98 ? 6.590 -5.209 -1.980 1.00 97.75 98 TYR A N 1
ATOM 801 C CA . TYR A 1 98 ? 7.472 -4.166 -1.446 1.00 97.75 98 TYR A CA 1
ATOM 802 C C . TYR A 1 98 ? 6.740 -3.211 -0.500 1.00 97.75 98 TYR A C 1
ATOM 804 O O . TYR A 1 98 ? 7.259 -2.861 0.559 1.00 97.75 98 TYR A O 1
ATOM 812 N N . ALA A 1 99 ? 5.515 -2.807 -0.839 1.00 97.94 99 ALA A N 1
ATOM 813 C CA . ALA A 1 99 ? 4.710 -1.963 0.036 1.00 97.94 99 ALA A CA 1
ATOM 814 C C . ALA A 1 99 ? 4.327 -2.676 1.347 1.00 97.94 99 ALA A C 1
ATOM 816 O O . ALA A 1 99 ? 4.328 -2.035 2.399 1.00 97.94 99 ALA A O 1
ATOM 817 N N . LEU A 1 100 ? 4.033 -3.981 1.311 1.00 97.50 100 LEU A N 1
ATOM 818 C CA . LEU A 1 100 ? 3.799 -4.791 2.511 1.00 97.50 100 LEU A CA 1
ATOM 819 C C . LEU A 1 100 ? 5.059 -4.915 3.364 1.00 97.50 100 LEU A C 1
ATOM 821 O O . LEU A 1 100 ? 4.970 -4.778 4.582 1.00 97.50 100 LEU A O 1
ATOM 825 N N . PHE A 1 101 ? 6.218 -5.122 2.739 1.00 97.25 101 PHE A N 1
ATOM 826 C CA . PHE A 1 101 ? 7.500 -5.147 3.435 1.00 97.25 101 PHE A CA 1
ATOM 827 C C . PHE A 1 101 ? 7.787 -3.815 4.139 1.00 97.25 101 PHE A C 1
ATOM 829 O O . PHE A 1 101 ? 8.119 -3.815 5.320 1.00 97.25 101 PHE A O 1
ATOM 836 N N . ASP A 1 102 ? 7.582 -2.678 3.464 1.00 97.38 102 ASP A N 1
ATOM 837 C CA . ASP A 1 102 ? 7.717 -1.352 4.082 1.00 97.38 102 ASP A CA 1
ATOM 838 C C . ASP A 1 102 ? 6.777 -1.192 5.288 1.00 97.38 102 ASP A C 1
ATOM 840 O O . ASP A 1 102 ? 7.160 -0.643 6.319 1.00 97.38 102 ASP A O 1
ATOM 844 N N . ILE A 1 103 ? 5.526 -1.647 5.165 1.00 96.50 103 ILE A N 1
ATOM 845 C CA . ILE A 1 103 ? 4.529 -1.580 6.242 1.00 96.50 103 ILE A CA 1
ATOM 846 C C . ILE A 1 103 ? 4.966 -2.428 7.441 1.00 96.50 103 ILE A C 1
ATOM 848 O O . ILE A 1 103 ? 4.898 -1.942 8.570 1.00 96.50 103 ILE A O 1
ATOM 852 N N . ASP A 1 104 ? 5.431 -3.656 7.210 1.00 95.50 104 ASP A N 1
ATOM 853 C CA . ASP A 1 104 ? 5.962 -4.538 8.255 1.00 95.50 104 ASP A CA 1
ATOM 854 C C . ASP A 1 104 ? 7.205 -3.936 8.924 1.00 95.50 104 ASP A C 1
ATOM 856 O O . ASP A 1 104 ? 7.310 -3.907 10.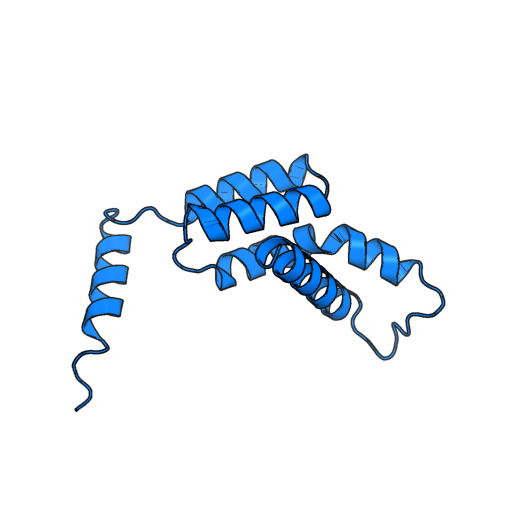152 1.00 95.50 104 ASP A O 1
ATOM 860 N N . GLU A 1 105 ? 8.106 -3.345 8.139 1.00 95.81 105 GLU A N 1
ATOM 861 C CA . GLU A 1 105 ? 9.290 -2.661 8.660 1.00 95.81 105 GLU A CA 1
ATOM 862 C C . GLU A 1 105 ? 8.912 -1.456 9.541 1.00 95.81 105 GLU A C 1
ATOM 864 O O . GLU A 1 105 ? 9.552 -1.201 10.561 1.00 95.81 105 GLU A O 1
ATOM 869 N N . ILE A 1 106 ? 7.864 -0.705 9.185 1.00 93.81 106 ILE A N 1
ATOM 870 C CA . ILE A 1 106 ? 7.359 0.402 10.013 1.00 93.81 106 ILE A CA 1
ATOM 871 C C . ILE A 1 106 ? 6.680 -0.130 11.287 1.00 93.81 106 ILE A C 1
ATOM 873 O O . ILE A 1 106 ? 6.794 0.510 12.328 1.00 93.81 106 ILE A O 1
ATOM 877 N N . LEU A 1 107 ? 5.981 -1.268 11.222 1.00 89.12 107 LEU A N 1
ATOM 878 C CA . LEU A 1 107 ? 5.299 -1.884 12.371 1.00 89.12 107 LEU A CA 1
ATOM 879 C C . LEU A 1 107 ? 6.262 -2.491 13.398 1.00 89.12 107 LEU A C 1
ATOM 881 O O . LEU A 1 107 ? 5.926 -2.569 14.578 1.00 89.12 107 LEU A O 1
ATOM 885 N N . THR A 1 108 ? 7.422 -2.965 12.948 1.00 88.56 108 THR A N 1
ATOM 886 C CA . THR A 1 108 ? 8.393 -3.708 13.769 1.00 88.56 108 THR A CA 1
ATOM 887 C C . THR A 1 108 ? 9.514 -2.843 14.353 1.00 88.56 108 THR A C 1
ATOM 889 O O . THR A 1 108 ? 10.324 -3.348 15.135 1.00 88.56 108 THR A O 1
ATOM 892 N N . LYS A 1 109 ? 9.556 -1.552 14.007 1.00 65.75 109 LYS A N 1
ATOM 893 C CA . LYS A 1 109 ? 10.473 -0.544 14.566 1.00 65.75 109 LYS A CA 1
ATOM 894 C C . LYS A 1 109 ? 9.911 0.109 15.825 1.00 65.75 109 LYS A C 1
ATOM 896 O O . LYS A 1 109 ? 10.718 0.310 16.762 1.00 65.75 109 LYS A O 1
#

Organism: NCBI:txid101091

Radius of gyration: 17.34 Å; chains: 1; bounding box: 44×44×40 Å

Sequence (109 aa):
MLVEQNDEVIFQDTARALGLLESDDQWNRCLDEASHTQSPVSLRKLFVIILMFRSPSNPHRLWLQFKDKLSEDHVYQLTRDPSFDSILNDINEAAYDYALFDIDEILTK